Protein AF-A0A5N8UK29-F1 (afdb_monomer_lite)

Foldseek 3Di:
DQLLLQVLLVVCCVPCVLVLALPRDPPPPPLVVNVVSCVVSVLADPDADVVVCVVLVCCLVVVVCLLVDDSVSLNRVVNVQNVVCVVPPCSVVSSSNSSNSVSSSVNSNCVSPVD

pLDDT: mean 81.21, std 13.54, range [39.19, 94.69]

Structure (mmCIF, N/CA/C/O backbone):
data_AF-A0A5N8UK29-F1
#
_entry.id   AF-A0A5N8UK29-F1
#
loop_
_atom_site.group_PDB
_atom_site.id
_atom_site.type_symbol
_atom_site.label_atom_id
_atom_site.label_alt_id
_atom_site.label_comp_id
_atom_site.label_asym_id
_atom_site.label_entity_id
_atom_site.label_seq_id
_atom_site.pdbx_PDB_ins_code
_atom_site.Cartn_x
_atom_site.Cartn_y
_atom_site.Cartn_z
_atom_site.occupancy
_atom_site.B_iso_or_equiv
_atom_site.auth_seq_id
_atom_site.auth_comp_id
_atom_site.auth_asym_id
_atom_site.auth_atom_id
_atom_site.pdbx_PDB_model_num
ATOM 1 N N . MET A 1 1 ? 18.376 12.210 -9.361 1.00 39.19 1 MET A N 1
ATOM 2 C CA . MET A 1 1 ? 18.054 12.717 -8.005 1.00 39.19 1 MET A CA 1
ATOM 3 C C . MET A 1 1 ? 17.059 11.756 -7.346 1.00 39.19 1 MET A C 1
ATOM 5 O O . MET A 1 1 ? 15.882 11.984 -7.522 1.00 39.19 1 MET A O 1
ATOM 9 N N . ASN A 1 2 ? 17.481 10.678 -6.657 1.00 47.03 2 ASN A N 1
ATOM 10 C CA . ASN A 1 2 ? 16.547 9.705 -6.026 1.00 47.03 2 ASN A CA 1
ATOM 11 C C . ASN A 1 2 ? 16.998 9.139 -4.656 1.00 47.03 2 ASN A C 1
ATOM 13 O O . ASN A 1 2 ? 16.298 8.318 -4.071 1.00 47.03 2 ASN A O 1
ATOM 17 N N . LYS A 1 3 ? 18.106 9.632 -4.078 1.00 45.00 3 LYS A N 1
ATOM 18 C CA . LYS A 1 3 ? 18.556 9.262 -2.716 1.00 45.00 3 LYS A CA 1
ATOM 19 C C . LYS A 1 3 ? 17.487 9.355 -1.601 1.00 45.00 3 LYS A C 1
ATOM 21 O O . LYS A 1 3 ? 17.576 8.540 -0.686 1.00 45.00 3 LYS A O 1
ATOM 26 N N . PRO A 1 4 ? 16.492 10.272 -1.640 1.00 56.06 4 PRO A N 1
ATOM 27 C CA . PRO A 1 4 ? 15.473 10.344 -0.592 1.00 56.06 4 PRO A CA 1
ATOM 28 C C . PRO A 1 4 ? 14.613 9.078 -0.522 1.00 56.06 4 PRO A C 1
ATOM 30 O O . PRO A 1 4 ? 14.430 8.523 0.551 1.00 56.06 4 PRO A O 1
ATOM 33 N N . LEU A 1 5 ? 14.153 8.562 -1.667 1.00 53.56 5 LEU A N 1
ATOM 34 C CA . LEU A 1 5 ? 13.253 7.403 -1.709 1.00 53.56 5 LEU A CA 1
ATOM 35 C C . LEU A 1 5 ? 13.924 6.129 -1.165 1.00 53.56 5 LEU A C 1
ATOM 37 O O . LEU A 1 5 ? 13.274 5.345 -0.479 1.00 53.56 5 LEU A O 1
ATOM 41 N N . LEU A 1 6 ? 15.236 5.987 -1.384 1.00 53.41 6 LEU A N 1
ATOM 42 C CA . LEU A 1 6 ? 16.058 4.852 -0.944 1.00 53.41 6 LEU A CA 1
ATOM 43 C C . LEU A 1 6 ? 16.177 4.742 0.578 1.00 53.41 6 LEU A C 1
ATOM 45 O O . LEU A 1 6 ? 15.977 3.672 1.147 1.00 53.41 6 LEU A O 1
ATOM 49 N N . GLN A 1 7 ? 16.418 5.869 1.253 1.00 59.06 7 GLN A N 1
ATOM 50 C CA . GLN A 1 7 ? 16.409 5.935 2.720 1.00 59.06 7 GLN A CA 1
ATOM 51 C C . GLN A 1 7 ? 14.994 5.823 3.299 1.00 59.06 7 GLN A C 1
ATOM 53 O O . GLN A 1 7 ? 14.807 5.500 4.476 1.00 59.06 7 GLN A O 1
ATOM 58 N N . HIS A 1 8 ? 13.980 6.134 2.491 1.00 63.88 8 HIS A N 1
ATOM 59 C CA . HIS A 1 8 ? 12.605 6.165 2.947 1.00 63.88 8 HIS A CA 1
ATOM 60 C C . HIS A 1 8 ? 12.011 4.765 3.095 1.00 63.88 8 HIS A C 1
ATOM 62 O O . HIS A 1 8 ? 11.396 4.494 4.126 1.00 63.88 8 HIS A O 1
ATOM 68 N N . THR A 1 9 ? 12.234 3.878 2.128 1.00 62.34 9 THR A N 1
ATOM 69 C CA . THR A 1 9 ? 11.613 2.545 2.082 1.00 62.34 9 THR A CA 1
ATOM 70 C C . THR A 1 9 ? 12.332 1.502 2.936 1.00 62.34 9 THR A C 1
ATOM 72 O O . THR A 1 9 ? 11.660 0.659 3.529 1.00 62.34 9 THR A O 1
ATOM 75 N N . SER A 1 10 ? 13.663 1.577 3.079 1.00 67.00 10 SER A N 1
ATOM 76 C CA . SER A 1 10 ? 14.430 0.645 3.926 1.00 67.00 10 SER A CA 1
ATOM 77 C C . SER A 1 10 ? 13.993 0.711 5.392 1.00 67.00 10 SER A C 1
ATOM 79 O O . SER A 1 10 ? 13.739 -0.311 6.020 1.00 67.00 10 SER A O 1
ATOM 81 N N . PHE A 1 11 ? 13.782 1.922 5.907 1.00 69.88 11 PHE A N 1
ATOM 82 C CA . PHE A 1 11 ? 13.286 2.145 7.262 1.00 69.88 11 PHE A CA 1
ATOM 83 C C . PHE A 1 11 ? 11.879 1.583 7.487 1.00 69.88 11 PHE A C 1
ATOM 85 O O . PHE A 1 11 ? 11.565 1.124 8.583 1.00 69.88 11 PHE A O 1
ATOM 92 N N . ILE A 1 12 ? 11.004 1.641 6.475 1.00 68.88 12 ILE A N 1
ATOM 93 C CA . ILE A 1 12 ? 9.649 1.089 6.593 1.00 68.88 12 ILE A CA 1
ATOM 94 C C . ILE A 1 12 ? 9.719 -0.433 6.719 1.00 68.88 12 ILE A C 1
ATOM 96 O O . ILE A 1 12 ? 9.030 -0.994 7.566 1.00 68.88 12 ILE A O 1
ATOM 100 N N . HIS A 1 13 ? 10.5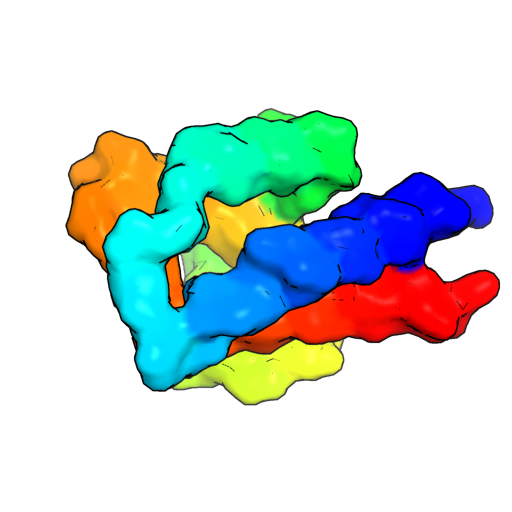94 -1.091 5.959 1.00 70.56 13 HIS A N 1
ATOM 101 C CA . HIS A 1 13 ? 10.841 -2.526 6.104 1.00 70.56 13 HIS A CA 1
ATOM 102 C C . HIS A 1 13 ? 11.484 -2.882 7.446 1.00 70.56 13 HIS A C 1
ATOM 104 O O . HIS A 1 13 ? 11.017 -3.798 8.116 1.00 70.56 13 HIS A O 1
ATOM 110 N N . GLU A 1 14 ? 12.481 -2.129 7.907 1.00 72.00 14 GLU A N 1
ATOM 111 C CA . GLU A 1 14 ? 13.101 -2.362 9.220 1.00 72.00 14 GLU A CA 1
ATOM 112 C C . GLU A 1 14 ? 12.109 -2.186 10.377 1.00 72.00 14 GLU A C 1
ATOM 114 O O . GLU A 1 14 ? 12.099 -2.970 11.326 1.00 72.00 14 GLU A O 1
ATOM 119 N N . ARG A 1 15 ? 11.249 -1.165 10.304 1.00 71.75 15 ARG A N 1
ATOM 120 C CA . ARG A 1 15 ? 10.345 -0.799 11.401 1.00 71.75 15 ARG A CA 1
ATOM 121 C C . ARG A 1 15 ? 9.000 -1.517 11.360 1.00 71.75 15 ARG A C 1
ATOM 123 O O . ARG A 1 15 ? 8.398 -1.729 12.411 1.00 71.75 15 ARG A O 1
ATOM 130 N N . PHE A 1 16 ? 8.516 -1.861 10.169 1.00 71.69 16 PHE A N 1
ATOM 131 C CA . PHE A 1 16 ? 7.180 -2.418 9.954 1.00 71.69 16 PHE A CA 1
ATOM 132 C C . PHE A 1 16 ? 7.173 -3.710 9.128 1.00 71.69 16 PHE A C 1
ATOM 134 O O . PHE A 1 16 ? 6.098 -4.266 8.942 1.00 71.69 16 PHE A O 1
ATOM 141 N N . GLY A 1 17 ? 8.312 -4.239 8.672 1.00 72.56 17 GLY A N 1
ATOM 142 C CA . GLY A 1 17 ? 8.371 -5.430 7.809 1.00 72.56 17 GLY A CA 1
ATOM 143 C C . GLY A 1 17 ? 7.661 -6.647 8.403 1.00 72.56 17 GLY A C 1
ATOM 144 O O . GLY A 1 17 ? 6.812 -7.248 7.751 1.00 72.56 17 GLY A O 1
ATOM 145 N N . SER A 1 18 ? 7.878 -6.930 9.691 1.00 71.62 18 SER A N 1
ATOM 146 C CA . SER A 1 18 ? 7.158 -7.995 10.412 1.00 71.62 18 SER A CA 1
ATOM 147 C C . SER A 1 18 ? 5.642 -7.766 10.491 1.00 71.62 18 SER A C 1
ATOM 149 O O . SER A 1 18 ? 4.868 -8.715 10.606 1.00 71.62 18 SER A O 1
ATOM 151 N N . CYS A 1 19 ? 5.208 -6.507 10.405 1.00 71.56 19 CYS A N 1
ATOM 152 C CA . CYS A 1 19 ? 3.808 -6.100 10.394 1.00 71.56 19 CYS A CA 1
ATOM 153 C C . CYS A 1 19 ? 3.197 -6.092 8.986 1.00 71.56 19 CYS A C 1
ATOM 155 O O . CYS A 1 19 ? 1.982 -5.979 8.873 1.00 71.56 19 CYS A O 1
ATOM 157 N N . LEU A 1 20 ? 3.997 -6.192 7.922 1.00 75.69 20 LEU A N 1
ATOM 158 C CA . LEU A 1 20 ? 3.512 -6.289 6.541 1.00 75.69 20 LEU A CA 1
ATOM 159 C C . LEU A 1 20 ? 3.221 -7.739 6.134 1.00 75.69 20 LEU A C 1
ATOM 161 O O . LEU A 1 20 ? 2.444 -7.971 5.210 1.00 75.69 20 LEU A O 1
ATOM 165 N N . GLU A 1 21 ? 3.798 -8.710 6.842 1.00 77.88 21 GLU A N 1
ATOM 166 C CA . GLU A 1 21 ? 3.583 -10.132 6.586 1.00 77.88 21 GLU A CA 1
ATOM 167 C C . GLU A 1 21 ? 2.128 -10.562 6.816 1.00 77.88 21 GLU A C 1
ATOM 169 O O . GLU A 1 21 ? 1.450 -10.105 7.744 1.00 77.88 21 GLU A O 1
ATOM 174 N N . LYS A 1 22 ? 1.653 -11.516 6.002 1.00 69.88 22 LYS A N 1
ATOM 175 C CA . LYS A 1 22 ? 0.289 -12.073 6.107 1.00 69.88 22 LYS A CA 1
ATOM 176 C C . LYS A 1 22 ? 0.034 -12.712 7.478 1.00 69.88 22 LYS A C 1
ATOM 178 O O . LYS A 1 22 ? -1.045 -12.548 8.048 1.00 69.88 22 LYS A O 1
ATOM 183 N N . SER A 1 23 ? 1.046 -13.378 8.031 1.00 63.31 23 SER A N 1
ATOM 184 C CA . SER A 1 23 ? 1.032 -14.018 9.354 1.00 63.31 23 SER A CA 1
ATOM 185 C C . SER A 1 23 ? 1.340 -13.065 10.518 1.00 63.31 23 SER A C 1
ATOM 187 O O . SER A 1 23 ? 1.279 -13.484 11.673 1.00 63.31 23 SER A O 1
ATOM 189 N N . GLY A 1 24 ? 1.653 -11.793 10.242 1.00 60.66 24 GLY A N 1
ATOM 190 C CA . GLY A 1 24 ? 1.930 -10.791 11.269 1.00 60.66 24 GLY A CA 1
ATOM 191 C C . GLY A 1 24 ? 0.729 -10.558 12.192 1.00 60.66 24 GLY A C 1
ATOM 192 O O . GLY A 1 24 ? -0.431 -10.594 11.764 1.00 60.66 24 GLY A O 1
ATOM 193 N N . SER A 1 25 ? 0.991 -10.312 13.480 1.00 58.28 25 SER A N 1
ATOM 194 C CA . SER A 1 25 ? -0.072 -9.996 14.433 1.00 58.28 25 SER A CA 1
ATOM 195 C C . SER A 1 25 ? -0.617 -8.586 14.169 1.00 58.28 25 SER A C 1
ATOM 197 O O . SER A 1 25 ? 0.106 -7.593 14.156 1.00 58.28 25 SER A O 1
ATOM 199 N N . SER A 1 26 ? -1.935 -8.499 13.982 1.00 56.66 26 SER A N 1
ATOM 200 C CA . SER A 1 26 ? -2.698 -7.276 13.669 1.00 56.66 26 SER A CA 1
ATOM 201 C C . SER A 1 26 ? -2.613 -6.161 14.737 1.00 56.66 26 SER A C 1
ATOM 203 O O . SER A 1 26 ? -3.232 -5.115 14.569 1.00 56.66 26 SER A O 1
ATOM 205 N N . LEU A 1 27 ? -1.905 -6.385 15.853 1.00 47.66 27 LEU A N 1
ATOM 206 C CA . LEU A 1 27 ? -1.951 -5.571 17.076 1.00 47.66 27 LEU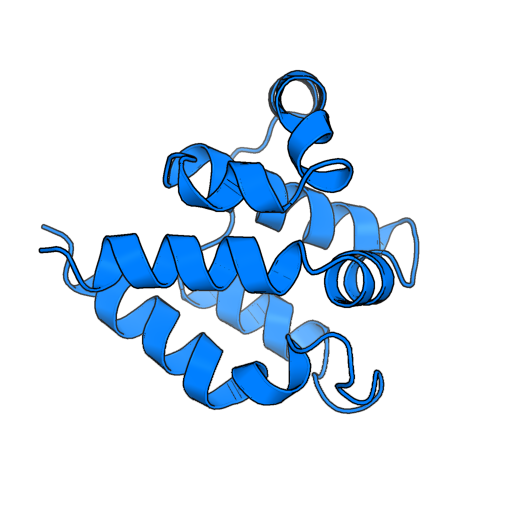 A CA 1
ATOM 207 C C . LEU A 1 27 ? -0.731 -4.649 17.301 1.00 47.66 27 LEU A C 1
ATOM 209 O O . LEU A 1 27 ? -0.773 -3.859 18.240 1.00 47.66 27 LEU A O 1
ATOM 213 N N . LEU A 1 28 ? 0.337 -4.706 16.487 1.00 48.69 28 LEU A N 1
ATOM 214 C CA . LEU A 1 28 ? 1.617 -4.032 16.810 1.00 48.69 28 LEU A CA 1
ATOM 215 C C . LEU A 1 28 ? 2.081 -2.914 15.866 1.00 48.69 28 LEU A C 1
ATOM 217 O O . LEU A 1 28 ? 2.824 -2.031 16.299 1.00 48.69 28 LEU A O 1
ATOM 221 N N . CYS A 1 29 ? 1.613 -2.847 14.622 1.00 58.75 29 CYS A N 1
ATOM 222 C CA . CYS A 1 29 ? 1.808 -1.639 13.827 1.00 58.75 29 CYS A CA 1
ATOM 223 C C . CYS A 1 29 ? 0.794 -0.595 14.295 1.00 58.75 29 CYS A C 1
ATOM 225 O O . CYS A 1 29 ? -0.368 -0.618 13.898 1.00 58.75 29 CYS A O 1
ATOM 227 N N . ASN A 1 30 ? 1.219 0.317 15.174 1.00 74.44 30 ASN A N 1
ATOM 228 C CA . ASN A 1 30 ? 0.452 1.516 15.500 1.00 74.44 30 ASN A CA 1
ATOM 229 C C . ASN A 1 30 ? 0.089 2.212 14.178 1.00 74.44 30 ASN A C 1
ATOM 231 O O . ASN A 1 30 ? 0.935 2.872 13.579 1.00 74.44 30 ASN A O 1
ATOM 235 N N . LYS A 1 31 ? -1.152 2.019 13.708 1.00 77.94 31 LYS A N 1
ATOM 236 C CA . LYS A 1 31 ? -1.616 2.456 12.382 1.00 77.94 31 LYS A CA 1
ATOM 237 C C . LYS A 1 31 ? -1.365 3.944 12.163 1.00 77.94 31 LYS A C 1
ATOM 239 O O . LYS A 1 31 ? -0.924 4.334 11.091 1.00 77.94 31 LYS A O 1
ATOM 244 N N . LYS A 1 32 ? -1.541 4.749 13.218 1.00 81.38 32 LYS A N 1
ATOM 245 C CA . LYS A 1 32 ? -1.246 6.187 13.202 1.00 81.38 32 LYS A CA 1
ATOM 246 C C . LYS A 1 32 ? 0.241 6.466 13.008 1.00 81.38 32 LYS A C 1
ATOM 248 O O . LYS A 1 32 ? 0.593 7.371 12.265 1.00 81.38 32 LYS A O 1
ATOM 253 N N . ASN A 1 33 ? 1.119 5.701 13.656 1.00 82.88 33 ASN A N 1
ATOM 254 C CA . ASN A 1 33 ? 2.560 5.827 13.429 1.00 82.88 33 ASN A CA 1
ATOM 255 C C . ASN A 1 33 ? 2.945 5.369 12.023 1.00 82.88 33 ASN A C 1
ATOM 257 O O . ASN A 1 33 ? 3.789 6.005 11.410 1.00 82.88 33 ASN A O 1
ATOM 261 N N . PHE A 1 34 ? 2.340 4.295 11.517 1.00 83.44 34 PHE A N 1
ATOM 262 C CA . PHE A 1 34 ? 2.584 3.833 10.154 1.00 83.44 34 PHE A CA 1
ATOM 263 C C . PHE A 1 34 ? 2.189 4.909 9.139 1.00 83.44 34 PHE A C 1
ATOM 265 O O . PHE A 1 34 ? 3.037 5.362 8.384 1.00 83.44 34 PHE A O 1
ATOM 272 N N . GLU A 1 35 ? 0.950 5.400 9.199 1.00 86.38 35 GLU A N 1
ATOM 273 C CA . GLU A 1 35 ? 0.455 6.494 8.358 1.00 86.38 35 GLU A CA 1
ATOM 274 C C . GLU A 1 35 ? 1.352 7.737 8.444 1.00 86.38 35 GLU A C 1
ATOM 276 O O . GLU A 1 35 ? 1.795 8.244 7.417 1.00 86.38 35 GLU A O 1
ATOM 281 N N . LYS A 1 36 ? 1.716 8.166 9.659 1.00 86.06 36 LYS A N 1
ATOM 282 C CA . LYS A 1 36 ? 2.612 9.310 9.871 1.00 86.06 36 LYS A CA 1
ATOM 283 C C . LYS A 1 36 ? 3.992 9.106 9.242 1.00 86.06 36 LYS A C 1
ATOM 285 O O . LYS A 1 36 ? 4.576 10.047 8.716 1.00 86.06 36 LYS A O 1
ATOM 290 N N . GLU A 1 37 ? 4.542 7.896 9.298 1.00 85.56 37 GLU A N 1
ATOM 291 C CA . GLU A 1 37 ? 5.818 7.588 8.645 1.00 85.56 37 GLU A CA 1
ATOM 292 C C . GLU A 1 37 ? 5.693 7.604 7.117 1.00 85.56 37 GLU A C 1
ATOM 294 O O . GLU A 1 37 ? 6.605 8.091 6.451 1.00 85.56 37 GLU A O 1
ATOM 299 N N . LEU A 1 38 ? 4.567 7.149 6.556 1.00 87.12 38 LEU A N 1
ATOM 300 C CA . LEU A 1 38 ? 4.303 7.260 5.117 1.00 87.12 38 LEU A CA 1
ATOM 301 C C . LEU A 1 38 ? 4.197 8.725 4.669 1.00 87.12 38 LEU A C 1
ATOM 303 O O . LEU A 1 38 ? 4.768 9.091 3.639 1.00 87.12 38 LEU A O 1
ATOM 307 N N . GLU A 1 39 ? 3.513 9.564 5.454 1.00 86.50 39 GLU A N 1
ATOM 308 C CA . GLU A 1 39 ? 3.399 11.010 5.225 1.00 86.50 39 GLU A CA 1
ATOM 309 C C . GLU A 1 39 ? 4.767 11.701 5.292 1.00 86.50 39 GLU A C 1
ATOM 311 O O . GLU A 1 39 ? 5.175 12.350 4.330 1.00 86.50 39 GLU A O 1
ATOM 316 N N . ASN A 1 40 ? 5.525 11.496 6.377 1.00 85.44 40 ASN A N 1
ATOM 317 C CA . ASN A 1 40 ? 6.852 12.098 6.580 1.00 85.44 40 ASN A CA 1
ATOM 318 C C . ASN A 1 40 ? 7.844 11.764 5.457 1.00 85.44 40 ASN A C 1
ATOM 320 O O . ASN A 1 40 ? 8.797 12.504 5.215 1.00 85.44 40 ASN A O 1
ATOM 324 N N . ARG A 1 41 ? 7.641 10.626 4.794 1.00 82.50 41 ARG A N 1
ATOM 325 C CA . ARG A 1 41 ? 8.515 10.104 3.741 1.00 82.50 41 ARG A CA 1
ATOM 326 C C . ARG A 1 41 ? 8.020 10.424 2.334 1.00 82.50 41 ARG A C 1
ATOM 328 O O . ARG A 1 41 ? 8.654 9.997 1.368 1.00 82.50 41 ARG A O 1
ATOM 335 N N . ASN A 1 42 ? 6.930 11.185 2.206 1.00 85.31 42 ASN A N 1
ATOM 336 C CA . ASN A 1 42 ? 6.285 11.520 0.934 1.00 85.31 42 ASN A CA 1
ATOM 337 C C . ASN A 1 42 ? 5.914 10.272 0.105 1.00 85.31 42 ASN A C 1
ATOM 339 O O . ASN A 1 42 ? 5.998 10.276 -1.123 1.00 85.31 42 ASN A O 1
ATOM 343 N N . LEU A 1 43 ? 5.527 9.181 0.777 1.00 86.75 43 LEU A N 1
ATOM 344 C CA . LEU A 1 43 ? 5.061 7.953 0.121 1.00 86.75 43 LEU A CA 1
ATOM 345 C C . LEU A 1 43 ? 3.569 8.014 -0.232 1.00 86.75 43 LEU A C 1
ATOM 347 O O . LEU A 1 43 ? 3.089 7.186 -1.002 1.00 86.75 43 LEU A O 1
ATOM 351 N N . LEU A 1 44 ? 2.845 8.995 0.311 1.00 90.75 44 LEU A N 1
ATOM 352 C CA . LEU A 1 44 ? 1.450 9.266 -0.021 1.00 90.75 44 LEU A CA 1
ATOM 353 C C . LEU A 1 44 ? 1.348 10.410 -1.033 1.00 90.75 44 LEU A C 1
ATOM 355 O O . LEU A 1 44 ? 2.106 11.379 -0.978 1.00 90.75 44 LEU A O 1
ATOM 359 N N . LEU A 1 45 ? 0.377 10.316 -1.939 1.00 90.19 45 LEU A N 1
ATOM 360 C CA . LEU A 1 45 ? 0.093 11.369 -2.905 1.00 90.19 45 LEU A CA 1
ATOM 361 C C . LEU A 1 45 ? -0.554 12.573 -2.211 1.00 90.19 45 LEU A C 1
ATOM 363 O O . LEU A 1 45 ? -1.582 12.446 -1.539 1.00 90.19 45 LEU A O 1
ATOM 367 N N . ILE A 1 46 ? 0.011 13.761 -2.445 1.00 87.56 46 ILE A N 1
ATOM 368 C CA . ILE A 1 46 ? -0.565 15.041 -2.000 1.00 87.56 46 ILE A CA 1
ATOM 369 C C . ILE A 1 46 ? -1.906 15.280 -2.708 1.00 87.56 46 ILE A C 1
ATOM 371 O O . ILE A 1 46 ? -2.910 15.599 -2.071 1.00 87.56 46 ILE A O 1
ATOM 375 N N . SER A 1 47 ? -1.927 15.078 -4.029 1.00 88.62 47 SER A N 1
ATOM 376 C CA . SER A 1 47 ? -3.133 15.143 -4.854 1.00 88.62 47 SER A CA 1
ATOM 377 C C . SER A 1 47 ? -3.552 13.735 -5.250 1.00 88.62 47 SER A C 1
ATOM 379 O O . SER A 1 47 ? -2.810 13.028 -5.925 1.00 88.62 47 SER A O 1
ATOM 381 N N . PHE A 1 48 ? -4.736 13.323 -4.808 1.00 90.81 48 PHE A N 1
ATOM 382 C CA . PHE A 1 48 ? -5.278 11.991 -5.048 1.00 90.81 48 PHE A CA 1
ATOM 383 C C . PHE A 1 48 ? -6.668 12.114 -5.663 1.00 90.81 48 PHE A C 1
ATOM 385 O O . PHE A 1 48 ? -7.527 12.806 -5.106 1.00 90.81 48 PHE A O 1
ATOM 392 N N . ARG A 1 49 ? -6.891 11.411 -6.776 1.00 92.69 49 ARG A N 1
ATOM 393 C CA . ARG A 1 49 ? -8.177 11.347 -7.474 1.00 92.69 49 ARG A CA 1
ATOM 394 C C . ARG A 1 49 ? -8.739 9.934 -7.385 1.00 92.69 49 ARG A C 1
ATOM 396 O O . ARG A 1 49 ? -8.063 8.962 -7.705 1.00 92.69 49 ARG A O 1
ATOM 403 N N . TRP A 1 50 ? -10.006 9.829 -6.995 1.00 91.19 50 TRP A N 1
ATOM 404 C CA . TRP A 1 50 ? -10.704 8.542 -6.914 1.00 91.19 50 TRP A CA 1
ATOM 405 C C . TRP A 1 50 ? -10.899 7.873 -8.282 1.00 91.19 50 TRP A C 1
ATOM 407 O O . TRP A 1 50 ? -10.991 6.653 -8.354 1.00 91.19 50 TRP A O 1
ATOM 417 N N . GLU A 1 51 ? -10.924 8.656 -9.359 1.00 93.62 51 GLU A N 1
ATOM 418 C CA . GLU A 1 51 ? -10.997 8.158 -10.739 1.00 93.62 51 GLU A CA 1
ATOM 419 C C . GLU A 1 51 ? -9.749 7.355 -11.116 1.00 93.6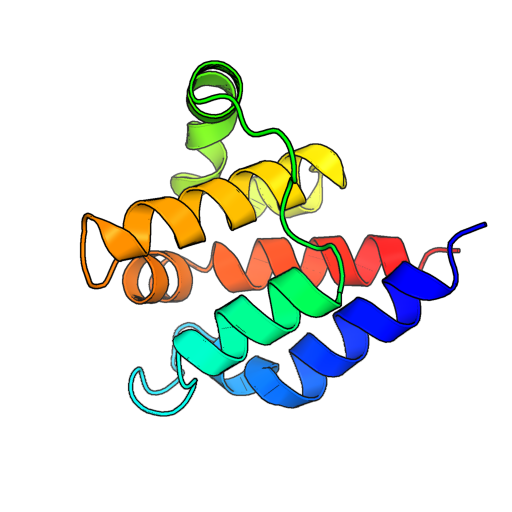2 51 GLU A C 1
ATOM 421 O O . GLU A 1 51 ? -9.863 6.266 -11.672 1.00 93.62 51 GLU A O 1
ATOM 426 N N . ASP A 1 52 ? -8.564 7.850 -10.742 1.00 90.12 52 ASP A N 1
ATOM 427 C CA . ASP A 1 52 ? -7.315 7.122 -10.956 1.00 90.12 52 ASP A CA 1
ATOM 428 C C . ASP A 1 52 ? -7.360 5.809 -10.170 1.00 90.12 52 ASP A C 1
ATOM 430 O O . ASP A 1 52 ? -7.106 4.742 -10.720 1.00 90.12 52 ASP A O 1
ATOM 434 N N . TRP A 1 53 ? -7.783 5.854 -8.902 1.00 90.81 53 TRP A N 1
ATOM 435 C CA . TRP A 1 53 ? -7.949 4.645 -8.092 1.00 90.81 53 TRP A CA 1
ATOM 436 C C . TRP A 1 53 ? -8.868 3.606 -8.743 1.00 90.81 53 TRP A C 1
ATOM 438 O O . TRP A 1 53 ? -8.525 2.426 -8.757 1.00 90.81 53 TRP A O 1
ATOM 448 N N . TYR A 1 54 ? -10.005 4.021 -9.304 1.00 88.81 54 TYR A N 1
ATOM 449 C CA . TYR A 1 54 ? -10.938 3.103 -9.956 1.00 88.81 54 TYR A CA 1
ATOM 450 C C . TYR A 1 54 ? -10.255 2.292 -11.068 1.00 88.81 54 TYR A C 1
ATOM 452 O O . TYR A 1 54 ? -10.401 1.069 -11.109 1.00 88.81 54 TYR A O 1
ATOM 460 N N . ASN A 1 55 ? -9.420 2.945 -11.882 1.00 89.94 55 ASN A N 1
ATOM 461 C CA . ASN A 1 55 ? -8.693 2.307 -12.984 1.00 89.94 55 ASN A CA 1
ATOM 462 C C . ASN A 1 55 ? -7.658 1.269 -12.509 1.00 89.94 55 ASN A C 1
ATOM 464 O O . ASN A 1 55 ? -7.426 0.269 -13.187 1.00 89.94 55 ASN A O 1
ATOM 468 N N . TYR A 1 56 ? -7.067 1.474 -11.330 1.00 87.75 56 TYR A N 1
ATOM 469 C CA . TYR A 1 56 ? -5.990 0.631 -10.791 1.00 87.75 56 TYR A CA 1
ATOM 470 C C . TYR A 1 56 ? -6.422 -0.272 -9.623 1.00 87.75 56 TYR A C 1
ATOM 472 O O . TYR A 1 56 ? -5.619 -1.031 -9.086 1.00 87.75 56 TYR A O 1
ATOM 480 N N . SER A 1 57 ? -7.699 -0.244 -9.236 1.00 87.50 57 SER A N 1
ATOM 481 C CA . SER A 1 57 ? -8.234 -1.028 -8.112 1.00 87.50 57 SER A CA 1
ATOM 482 C C . SER A 1 57 ? -8.065 -2.548 -8.275 1.00 87.50 57 SER A C 1
ATOM 484 O O . SER A 1 57 ? -7.954 -3.264 -7.279 1.00 87.50 57 SER A O 1
ATOM 486 N N . HIS A 1 58 ? -7.936 -3.030 -9.515 1.00 87.31 58 HIS A N 1
ATOM 487 C CA . HIS A 1 58 ? -7.692 -4.436 -9.855 1.00 87.31 58 HIS A CA 1
ATOM 488 C C . HIS A 1 58 ? -6.396 -5.012 -9.247 1.00 87.31 58 HIS A C 1
ATOM 490 O O . HIS A 1 58 ? -6.281 -6.228 -9.084 1.00 87.31 58 HIS A O 1
ATOM 496 N N . PHE A 1 59 ? -5.432 -4.167 -8.858 1.00 86.44 59 PHE A N 1
ATOM 497 C CA . PHE A 1 59 ? -4.229 -4.604 -8.141 1.00 86.44 59 PHE A CA 1
ATOM 498 C C . PHE A 1 59 ? -4.527 -5.209 -6.761 1.00 86.44 59 PHE A C 1
ATOM 500 O O . PHE A 1 59 ? -3.723 -5.988 -6.254 1.00 86.44 59 PHE A O 1
ATOM 507 N N . ILE A 1 60 ? -5.677 -4.896 -6.150 1.00 87.50 60 ILE A N 1
ATOM 508 C CA . ILE A 1 60 ? -6.089 -5.529 -4.889 1.00 87.50 60 ILE A CA 1
ATOM 509 C C . ILE A 1 60 ? -6.394 -7.013 -5.106 1.00 87.50 60 ILE A C 1
ATOM 511 O O . ILE A 1 60 ? -5.997 -7.852 -4.297 1.00 87.50 60 ILE A O 1
ATOM 515 N N . ASP A 1 61 ? -7.085 -7.329 -6.201 1.00 87.50 61 ASP A N 1
ATOM 516 C CA . ASP A 1 61 ? -7.507 -8.693 -6.525 1.00 87.50 61 ASP A CA 1
ATOM 517 C C . ASP A 1 61 ? -6.340 -9.543 -7.043 1.00 87.50 61 ASP A C 1
ATOM 519 O O . ASP A 1 61 ? -6.344 -10.772 -6.926 1.00 87.50 61 ASP A O 1
ATOM 523 N N . ARG A 1 62 ? -5.321 -8.889 -7.616 1.00 89.25 62 ARG A N 1
ATOM 524 C CA . ARG A 1 62 ? -4.097 -9.508 -8.141 1.00 89.25 62 ARG A CA 1
ATOM 525 C C . ARG A 1 62 ? -2.849 -8.785 -7.614 1.00 89.25 62 ARG A C 1
ATOM 527 O O . ARG A 1 62 ? -2.186 -8.087 -8.384 1.00 89.25 62 ARG A O 1
ATOM 534 N N . PRO A 1 63 ? -2.481 -8.980 -6.330 1.00 89.12 63 PRO A N 1
ATOM 535 C CA . PRO A 1 63 ? -1.308 -8.331 -5.743 1.00 89.12 63 PRO A CA 1
ATOM 536 C C . PRO A 1 63 ? -0.001 -8.667 -6.469 1.00 89.12 63 PRO A C 1
ATOM 538 O O . PRO A 1 63 ? 0.931 -7.871 -6.445 1.00 89.12 63 PRO A O 1
ATOM 541 N N . ASP A 1 64 ? 0.056 -9.814 -7.150 1.00 89.25 64 ASP A N 1
ATOM 542 C CA . ASP A 1 64 ? 1.220 -10.242 -7.929 1.00 89.25 64 ASP A CA 1
ATOM 543 C C . ASP A 1 64 ? 1.575 -9.248 -9.049 1.00 89.25 64 ASP A C 1
ATOM 545 O O . ASP A 1 64 ? 2.745 -9.100 -9.373 1.00 89.25 64 ASP A O 1
ATOM 549 N N . TYR A 1 65 ? 0.607 -8.504 -9.598 1.00 91.06 65 TYR A N 1
ATOM 550 C CA . TYR A 1 65 ? 0.870 -7.510 -10.651 1.00 91.06 65 TYR A CA 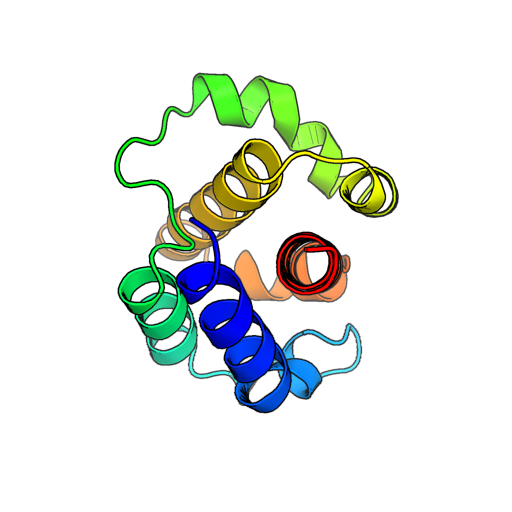1
ATOM 551 C C . TYR A 1 65 ? 1.537 -6.230 -10.134 1.00 91.06 65 TYR A C 1
ATOM 553 O O . TYR A 1 65 ? 2.072 -5.446 -10.916 1.00 91.06 65 TYR A O 1
ATOM 561 N N . ILE A 1 66 ? 1.565 -6.022 -8.815 1.00 93.19 66 ILE A N 1
ATOM 562 C CA . ILE A 1 66 ? 2.256 -4.883 -8.199 1.00 93.19 66 ILE A CA 1
ATOM 563 C C . ILE A 1 66 ? 3.777 -4.995 -8.408 1.00 93.19 66 ILE A C 1
ATOM 565 O O . ILE A 1 66 ? 4.477 -3.987 -8.377 1.00 93.19 66 ILE A O 1
ATOM 569 N N . SER A 1 67 ? 4.322 -6.186 -8.691 1.00 90.25 67 SER A N 1
ATOM 570 C CA . SER A 1 67 ? 5.750 -6.325 -9.008 1.00 90.25 67 SER A CA 1
ATOM 571 C C . SER A 1 67 ? 6.172 -5.554 -10.256 1.00 90.25 67 SER A C 1
ATOM 573 O O . SER A 1 67 ? 7.343 -5.196 -10.354 1.00 90.25 67 SER A O 1
ATOM 575 N N . ASP A 1 68 ? 5.242 -5.272 -11.171 1.00 90.06 68 ASP A N 1
ATOM 576 C CA . ASP A 1 68 ? 5.505 -4.581 -12.435 1.00 90.06 68 ASP A CA 1
ATOM 577 C C . ASP A 1 68 ? 4.996 -3.135 -12.440 1.00 90.06 68 ASP A C 1
ATOM 579 O O . ASP A 1 68 ? 5.292 -2.376 -13.364 1.00 90.06 68 ASP A O 1
ATOM 583 N N . SER A 1 69 ? 4.300 -2.707 -11.384 1.00 92.19 69 SER A N 1
ATOM 584 C CA . SER A 1 69 ? 3.722 -1.368 -11.311 1.00 92.19 69 SER A CA 1
ATOM 585 C C . SER A 1 69 ? 4.789 -0.278 -11.188 1.00 92.19 69 SER A C 1
ATOM 587 O O . SER A 1 69 ? 5.920 -0.496 -10.740 1.00 92.19 69 SER A O 1
ATOM 589 N N . THR A 1 70 ? 4.420 0.930 -11.584 1.00 92.06 70 THR A N 1
ATOM 590 C CA . THR A 1 70 ? 5.188 2.166 -11.441 1.00 92.06 70 THR A CA 1
ATOM 591 C C . THR A 1 70 ? 5.175 2.677 -9.997 1.00 92.06 70 THR A C 1
ATOM 593 O O . THR A 1 70 ? 4.349 2.279 -9.172 1.00 92.06 70 THR A O 1
ATOM 596 N N . ILE A 1 71 ? 6.071 3.623 -9.686 1.00 90.62 71 ILE A N 1
ATOM 597 C CA . ILE A 1 71 ? 6.071 4.326 -8.391 1.00 90.62 71 ILE A CA 1
ATOM 598 C C . ILE A 1 71 ? 4.720 5.008 -8.149 1.00 90.62 71 ILE A C 1
ATOM 600 O O . ILE A 1 71 ? 4.176 4.908 -7.052 1.00 90.62 71 ILE A O 1
ATOM 604 N N . PHE A 1 72 ? 4.171 5.672 -9.172 1.00 91.62 72 PHE A N 1
ATOM 605 C CA . PHE A 1 72 ? 2.899 6.380 -9.062 1.00 91.62 72 PHE A CA 1
ATOM 606 C C . PHE A 1 72 ? 1.754 5.430 -8.701 1.00 91.62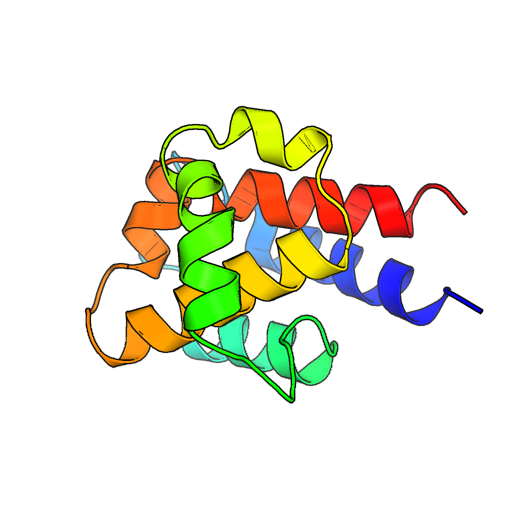 72 PHE A C 1
ATOM 608 O O . PHE A 1 72 ? 1.003 5.718 -7.775 1.00 91.62 72 PHE A O 1
ATOM 615 N N . GLU A 1 73 ? 1.650 4.278 -9.367 1.00 92.88 73 GLU A N 1
ATOM 616 C CA . GLU A 1 73 ? 0.617 3.277 -9.071 1.00 92.88 73 GLU A CA 1
ATOM 617 C C . GLU A 1 73 ? 0.757 2.726 -7.645 1.00 92.88 73 GLU A C 1
ATOM 619 O O . GLU A 1 73 ? -0.235 2.641 -6.921 1.00 92.88 73 GLU A O 1
ATOM 624 N N . CYS A 1 74 ? 1.983 2.453 -7.184 1.00 92.69 74 CYS A N 1
ATOM 625 C CA . CYS A 1 74 ? 2.233 2.065 -5.794 1.00 92.69 74 CYS A CA 1
ATOM 626 C C . CYS A 1 74 ? 1.764 3.136 -4.795 1.00 92.69 74 CYS A C 1
ATOM 628 O O . CYS A 1 74 ? 1.079 2.823 -3.820 1.00 92.69 74 CYS A O 1
ATOM 630 N N . GLN A 1 75 ? 2.115 4.404 -5.033 1.00 92.62 75 GLN A N 1
ATOM 631 C CA . GLN A 1 75 ? 1.701 5.524 -4.182 1.00 92.62 75 GLN A CA 1
ATOM 632 C C . GLN A 1 75 ? 0.183 5.730 -4.223 1.00 92.62 75 GLN A C 1
ATOM 634 O O . GLN A 1 75 ? -0.422 6.035 -3.193 1.00 92.62 75 GLN A O 1
ATOM 639 N N . LEU A 1 76 ? -0.448 5.534 -5.382 1.00 94.69 76 LEU A N 1
ATOM 640 C CA . LEU A 1 76 ? -1.892 5.622 -5.557 1.00 94.69 76 LEU A CA 1
ATOM 641 C C . LEU A 1 76 ? -2.610 4.551 -4.733 1.00 94.69 76 LEU A C 1
ATOM 643 O O . LEU A 1 76 ? -3.485 4.900 -3.938 1.00 94.69 76 LEU A O 1
ATOM 647 N N . ILE A 1 77 ? -2.204 3.282 -4.859 1.00 94.06 77 ILE A N 1
ATOM 648 C CA . ILE A 1 77 ? -2.764 2.170 -4.076 1.00 94.06 77 ILE A CA 1
ATOM 649 C C . ILE A 1 77 ? -2.605 2.452 -2.582 1.00 94.06 77 ILE A C 1
ATOM 651 O O . ILE A 1 77 ? -3.572 2.390 -1.823 1.00 94.06 77 ILE A O 1
ATOM 655 N N . LEU A 1 78 ? -1.397 2.819 -2.155 1.00 92.50 78 LEU A N 1
ATOM 656 C CA . LEU A 1 78 ? -1.104 3.079 -0.751 1.00 92.50 78 LEU A CA 1
ATOM 657 C C . LEU A 1 78 ? -1.944 4.234 -0.190 1.00 92.50 78 LEU A C 1
ATOM 659 O O . LEU A 1 78 ? -2.525 4.117 0.889 1.00 92.50 78 LEU A O 1
ATOM 663 N N . THR A 1 79 ? -2.062 5.329 -0.943 1.00 94.00 79 THR A N 1
ATOM 664 C CA . THR A 1 79 ? -2.871 6.492 -0.554 1.00 94.00 79 THR A CA 1
ATOM 665 C C . THR A 1 79 ? -4.351 6.133 -0.465 1.00 94.00 79 THR A C 1
ATOM 667 O O . THR A 1 79 ? -5.016 6.543 0.490 1.00 94.00 79 THR A O 1
ATOM 670 N N . ALA A 1 80 ? -4.870 5.344 -1.412 1.00 94.62 80 ALA A N 1
ATOM 671 C CA . ALA A 1 80 ? -6.251 4.877 -1.384 1.00 94.62 80 ALA A CA 1
ATOM 672 C C . ALA A 1 80 ? -6.527 4.042 -0.127 1.00 94.62 80 ALA A C 1
ATOM 674 O O . ALA A 1 80 ? -7.479 4.328 0.595 1.00 94.62 80 ALA A O 1
ATOM 675 N N . ILE A 1 81 ? -5.662 3.071 0.186 1.00 92.12 81 ILE A N 1
ATOM 676 C CA . ILE A 1 81 ? -5.811 2.186 1.351 1.00 92.12 81 ILE A CA 1
ATOM 677 C C . ILE A 1 81 ? -5.831 2.982 2.660 1.00 92.12 81 ILE A C 1
ATOM 679 O O . ILE A 1 81 ? -6.712 2.768 3.494 1.00 92.12 81 ILE A O 1
ATOM 683 N N . ILE A 1 82 ? -4.900 3.926 2.834 1.00 91.06 82 ILE A N 1
ATOM 684 C CA . ILE A 1 82 ? -4.832 4.775 4.032 1.00 91.06 82 ILE A CA 1
ATOM 685 C C . ILE A 1 82 ? -6.088 5.641 4.169 1.00 91.06 82 ILE A C 1
ATOM 687 O O . ILE A 1 82 ? -6.667 5.732 5.252 1.00 91.06 82 ILE A O 1
ATOM 691 N N . ARG A 1 83 ? -6.558 6.249 3.073 1.00 92.25 83 ARG A N 1
ATOM 692 C CA . ARG A 1 83 ? -7.791 7.048 3.094 1.00 92.25 83 ARG A CA 1
ATOM 693 C C . ARG A 1 83 ? -9.015 6.190 3.402 1.00 92.25 83 ARG A C 1
ATOM 695 O O . ARG A 1 83 ? -9.852 6.619 4.190 1.00 92.25 83 ARG A O 1
ATOM 702 N N . LEU A 1 84 ? -9.108 4.991 2.828 1.00 91.50 84 LEU A N 1
ATOM 703 C CA . LEU A 1 84 ? -10.209 4.056 3.064 1.00 91.50 84 LEU A CA 1
ATOM 704 C C . LEU A 1 84 ? -10.233 3.530 4.504 1.00 91.50 84 LEU A C 1
ATOM 706 O O . LEU A 1 84 ? -11.319 3.410 5.061 1.00 91.50 84 LEU A O 1
ATOM 710 N N . GLU A 1 85 ? -9.081 3.303 5.146 1.00 90.19 85 GLU A N 1
ATOM 711 C CA . GLU A 1 85 ? -9.011 2.892 6.562 1.00 90.19 85 GLU A CA 1
ATOM 712 C C . GLU A 1 85 ? -9.729 3.878 7.496 1.00 90.19 85 GLU A C 1
ATOM 714 O O . GLU A 1 85 ? -10.322 3.461 8.491 1.00 90.19 85 GLU A O 1
ATOM 719 N N . ARG A 1 86 ? -9.737 5.179 7.166 1.00 87.50 86 ARG A N 1
ATOM 720 C CA . ARG A 1 86 ? -10.435 6.210 7.956 1.00 87.50 86 ARG A CA 1
ATOM 721 C C . ARG A 1 86 ? -11.962 6.066 7.913 1.00 87.50 86 ARG A C 1
ATOM 723 O O . ARG A 1 86 ? -12.627 6.473 8.861 1.00 87.50 86 ARG A O 1
ATOM 730 N N . PHE A 1 87 ? -12.508 5.507 6.833 1.00 86.81 87 PHE A N 1
ATOM 731 C CA . PHE A 1 87 ? -13.953 5.333 6.631 1.00 86.81 87 PHE A CA 1
ATOM 732 C C . PHE A 1 87 ? -14.426 3.901 6.901 1.00 86.81 87 PHE A C 1
ATOM 734 O O . PHE A 1 87 ? -15.552 3.692 7.341 1.00 86.81 87 PHE A O 1
ATOM 741 N N . SER A 1 88 ? -13.564 2.920 6.648 1.00 87.00 88 SER A N 1
ATOM 742 C CA . SER A 1 88 ? -13.820 1.496 6.816 1.00 87.00 88 SER A CA 1
ATOM 743 C C . SER A 1 88 ? -12.691 0.894 7.653 1.00 87.00 88 SER A C 1
ATOM 745 O O . SER A 1 88 ? -11.652 0.504 7.103 1.00 87.00 88 SER A O 1
ATOM 747 N N . PRO A 1 89 ? -12.866 0.822 8.986 1.00 85.38 89 PRO A N 1
ATOM 748 C CA . PRO A 1 89 ? -11.878 0.220 9.868 1.00 85.38 89 PRO A CA 1
ATOM 749 C C . PRO A 1 89 ? -11.541 -1.207 9.424 1.00 85.38 89 PRO A C 1
ATOM 751 O O . PRO A 1 89 ? -12.442 -1.963 9.059 1.00 85.38 89 PRO A O 1
ATOM 754 N N . LYS A 1 90 ? -10.261 -1.591 9.532 1.00 87.88 90 LYS A N 1
ATOM 755 C CA . LYS A 1 90 ? -9.687 -2.885 9.095 1.00 87.88 90 LYS A CA 1
ATOM 756 C C . LYS A 1 90 ? -9.358 -2.988 7.606 1.00 87.88 90 LYS A C 1
ATOM 758 O O . LYS A 1 90 ? -8.820 -4.015 7.207 1.00 87.88 90 LYS A O 1
ATOM 763 N N . THR A 1 91 ? -9.595 -1.963 6.791 1.00 90.12 91 THR A N 1
ATOM 764 C CA . THR A 1 91 ? -9.104 -1.933 5.403 1.00 90.12 91 THR A CA 1
ATOM 765 C C . THR A 1 91 ? -7.603 -2.215 5.342 1.00 90.12 91 THR A C 1
ATOM 767 O O . THR A 1 91 ? -7.179 -3.095 4.602 1.00 90.12 91 THR A O 1
ATOM 770 N N . LEU A 1 92 ? -6.799 -1.550 6.170 1.00 88.25 92 LEU A N 1
ATOM 771 C CA . LEU A 1 92 ? -5.353 -1.754 6.233 1.00 88.25 92 LEU A CA 1
ATOM 772 C C . LEU A 1 92 ? -4.996 -3.208 6.588 1.00 88.25 92 LEU A C 1
ATOM 774 O O . LEU A 1 92 ? -4.144 -3.815 5.943 1.00 88.25 92 LEU A O 1
ATOM 778 N N . ASP A 1 93 ? -5.685 -3.787 7.575 1.00 87.00 93 ASP A N 1
ATOM 779 C CA . ASP A 1 93 ? -5.449 -5.170 8.007 1.00 87.00 93 ASP A CA 1
ATOM 780 C C . ASP A 1 93 ? -5.863 -6.177 6.926 1.00 87.00 93 ASP A C 1
ATOM 782 O O . ASP A 1 93 ? -5.166 -7.166 6.705 1.00 87.00 93 ASP A O 1
ATOM 786 N N . ASN A 1 94 ? -6.953 -5.906 6.209 1.00 89.44 94 ASN A N 1
ATOM 787 C CA . ASN A 1 94 ? -7.405 -6.726 5.091 1.00 89.44 94 ASN A CA 1
ATOM 788 C C . ASN A 1 94 ? -6.388 -6.675 3.942 1.00 89.44 94 ASN A C 1
ATOM 790 O O . ASN A 1 94 ? -5.978 -7.713 3.432 1.00 89.44 94 ASN A O 1
ATOM 794 N N . MET A 1 95 ? -5.909 -5.482 3.576 1.00 91.00 95 MET A N 1
ATOM 795 C CA . MET A 1 95 ? -4.892 -5.313 2.529 1.00 91.00 95 MET A CA 1
ATOM 796 C C . MET A 1 95 ? -3.562 -5.973 2.906 1.00 91.00 95 MET A C 1
ATOM 798 O O . MET A 1 95 ? -2.875 -6.524 2.044 1.00 91.00 95 MET A O 1
ATOM 802 N N . ARG A 1 96 ? -3.210 -5.982 4.198 1.00 88.81 96 ARG A N 1
ATOM 803 C CA . ARG A 1 96 ? -2.087 -6.769 4.724 1.00 88.81 96 ARG A CA 1
ATOM 804 C C . ARG A 1 96 ? -2.307 -8.266 4.513 1.00 88.81 96 ARG A C 1
ATOM 806 O O . ARG A 1 96 ? -1.439 -8.931 3.960 1.00 88.81 96 ARG A O 1
ATOM 813 N N . GLN A 1 97 ? -3.457 -8.801 4.928 1.00 88.00 97 GLN A N 1
ATOM 814 C CA . GLN A 1 97 ? -3.777 -10.229 4.795 1.00 88.00 97 GLN A CA 1
ATOM 815 C C . GLN A 1 97 ? -3.792 -10.694 3.333 1.00 88.00 97 GLN A C 1
ATOM 817 O O . GLN A 1 97 ? -3.315 -11.788 3.025 1.00 88.00 97 GLN A O 1
ATOM 822 N N . LEU A 1 98 ? -4.268 -9.844 2.421 1.00 89.94 98 LEU A N 1
ATOM 823 C CA . LEU A 1 98 ? -4.225 -10.101 0.980 1.00 89.94 98 LEU A CA 1
ATOM 824 C C . LEU A 1 98 ? -2.793 -10.064 0.417 1.00 89.94 98 LEU A C 1
ATOM 826 O O . LEU A 1 98 ? -2.510 -10.692 -0.600 1.00 89.94 98 LEU A O 1
ATOM 830 N N . GLY A 1 99 ? -1.850 -9.433 1.122 1.00 90.00 99 GLY A N 1
ATOM 831 C CA . GLY A 1 99 ? -0.457 -9.268 0.699 1.00 90.00 99 GLY A CA 1
ATOM 832 C C . GLY A 1 99 ? -0.212 -8.008 -0.132 1.00 90.00 99 GLY A C 1
ATOM 833 O O . GLY A 1 99 ? 0.924 -7.760 -0.524 1.00 90.00 99 GLY A O 1
ATOM 834 N N . VAL A 1 100 ? -1.246 -7.188 -0.348 1.00 92.12 100 VAL A N 1
ATOM 835 C CA . VAL A 1 100 ? -1.180 -5.934 -1.113 1.00 92.12 100 VAL A CA 1
ATOM 836 C C . VAL A 1 100 ? -0.177 -4.974 -0.483 1.00 92.12 100 VAL A C 1
ATOM 838 O O . VAL A 1 100 ? 0.704 -4.468 -1.170 1.00 92.12 100 VAL A O 1
ATOM 841 N N . LEU A 1 101 ? -0.256 -4.755 0.836 1.00 89.75 101 LEU A N 1
ATOM 842 C CA . LEU A 1 101 ? 0.655 -3.822 1.513 1.00 89.75 101 LEU A CA 1
ATOM 843 C C . LEU A 1 101 ? 2.118 -4.245 1.389 1.00 89.75 101 LEU A C 1
ATOM 845 O O . LEU A 1 101 ? 2.977 -3.400 1.144 1.00 89.75 101 LEU A O 1
ATOM 849 N N . LYS A 1 102 ? 2.396 -5.545 1.529 1.00 88.50 102 LYS A N 1
ATOM 850 C CA . LYS A 1 102 ? 3.746 -6.081 1.369 1.00 88.50 102 LYS A CA 1
ATOM 851 C C . LYS A 1 102 ? 4.243 -5.876 -0.062 1.00 88.50 102 LYS A C 1
ATOM 853 O O . LYS A 1 102 ? 5.314 -5.310 -0.241 1.00 88.50 102 LYS A O 1
ATOM 858 N N . ALA A 1 103 ? 3.443 -6.245 -1.063 1.00 91.75 103 ALA A N 1
ATOM 859 C CA . ALA A 1 103 ? 3.811 -6.104 -2.470 1.00 91.75 103 ALA A CA 1
ATOM 860 C C . ALA A 1 103 ? 4.101 -4.641 -2.858 1.00 91.75 103 ALA A C 1
ATOM 862 O O . ALA A 1 103 ? 5.115 -4.362 -3.495 1.00 91.75 103 ALA A O 1
ATOM 863 N N . VAL A 1 104 ? 3.272 -3.692 -2.402 1.00 91.75 104 VAL A N 1
ATOM 864 C CA . VAL A 1 104 ? 3.501 -2.253 -2.623 1.00 91.75 104 VAL A CA 1
ATOM 865 C C . VAL A 1 104 ? 4.823 -1.799 -2.001 1.00 91.75 104 VAL A C 1
ATOM 867 O O . VAL A 1 104 ? 5.602 -1.098 -2.649 1.00 91.75 104 VAL A O 1
ATOM 870 N N . MET A 1 105 ? 5.101 -2.194 -0.757 1.00 88.38 105 MET A N 1
ATOM 871 C CA . MET A 1 105 ? 6.322 -1.789 -0.050 1.00 88.38 105 MET A CA 1
ATOM 872 C C . MET A 1 105 ? 7.579 -2.429 -0.633 1.00 88.38 105 MET A C 1
ATOM 874 O O . MET A 1 105 ? 8.608 -1.762 -0.745 1.00 88.38 105 MET A O 1
ATOM 878 N N . ASP A 1 106 ? 7.507 -3.696 -1.033 1.00 88.75 106 ASP A N 1
ATOM 879 C CA . ASP A 1 106 ? 8.591 -4.388 -1.730 1.00 88.75 106 ASP A CA 1
ATOM 880 C C . ASP A 1 106 ? 8.905 -3.677 -3.049 1.00 88.75 106 ASP A C 1
ATOM 882 O O . ASP A 1 106 ? 10.065 -3.368 -3.330 1.00 88.75 106 ASP A O 1
ATOM 886 N N . ARG A 1 107 ? 7.871 -3.324 -3.825 1.00 90.81 107 ARG A N 1
ATOM 887 C CA . ARG A 1 107 ? 8.039 -2.631 -5.104 1.00 90.81 107 ARG A CA 1
ATOM 888 C C . ARG A 1 107 ? 8.624 -1.231 -4.940 1.00 90.81 107 ARG A C 1
ATOM 890 O O . ARG A 1 107 ? 9.564 -0.875 -5.648 1.00 90.81 107 ARG A O 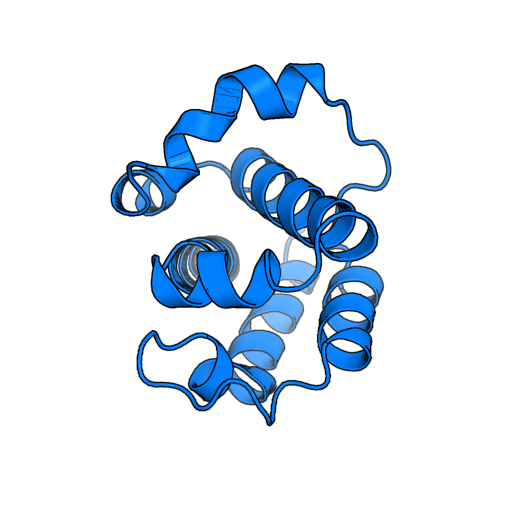1
ATOM 897 N N . LEU A 1 108 ? 8.116 -0.441 -3.991 1.00 87.50 108 LEU A N 1
ATOM 898 C CA . LEU A 1 108 ? 8.690 0.870 -3.667 1.00 87.50 108 LEU A CA 1
ATOM 899 C C . LEU A 1 108 ? 10.156 0.741 -3.231 1.00 87.50 108 LEU A C 1
ATOM 901 O O . LEU A 1 108 ? 10.991 1.538 -3.657 1.00 87.50 108 LEU A O 1
ATOM 905 N N . SER A 1 109 ? 10.486 -0.287 -2.442 1.00 84.31 109 SER A N 1
ATOM 906 C CA . SER A 1 109 ? 11.866 -0.553 -2.034 1.00 84.31 109 SER A CA 1
ATOM 907 C C . SER A 1 109 ? 12.760 -0.984 -3.194 1.00 84.31 109 SER A C 1
ATOM 909 O O . SER A 1 109 ? 13.930 -0.614 -3.226 1.00 84.31 109 SER A O 1
ATOM 911 N N . TRP A 1 110 ? 12.236 -1.731 -4.165 1.00 85.94 110 TRP A N 1
ATOM 912 C CA . TRP A 1 110 ? 12.978 -2.086 -5.372 1.00 85.94 110 TRP A CA 1
ATOM 913 C C . TRP A 1 110 ? 13.342 -0.848 -6.201 1.00 85.94 110 TRP A C 1
ATOM 915 O O . TRP A 1 110 ? 14.489 -0.715 -6.630 1.00 85.94 110 TRP A O 1
ATOM 925 N N . PHE A 1 111 ? 12.404 0.090 -6.379 1.00 83.00 111 PHE A N 1
ATOM 926 C CA . PHE A 1 111 ? 12.674 1.355 -7.078 1.00 83.00 111 PHE A CA 1
ATOM 927 C C . PHE A 1 111 ? 13.747 2.189 -6.389 1.00 83.00 111 PHE A C 1
ATOM 929 O O . PHE A 1 111 ? 14.552 2.844 -7.051 1.00 83.00 111 PHE A O 1
ATOM 936 N N . ALA A 1 112 ? 13.743 2.140 -5.063 1.00 73.81 112 ALA A N 1
ATOM 937 C CA . ALA A 1 112 ? 14.781 2.686 -4.224 1.00 73.81 112 ALA A CA 1
ATOM 938 C C . ALA A 1 112 ? 16.135 2.033 -4.545 1.00 73.81 112 ALA A C 1
ATOM 940 O O . ALA A 1 112 ? 17.043 2.740 -4.951 1.00 73.81 112 ALA A O 1
ATOM 941 N N . SER A 1 113 ? 16.270 0.712 -4.429 1.00 69.88 113 SER A N 1
ATOM 942 C CA . SER A 1 113 ? 17.562 0.014 -4.530 1.00 69.88 113 SER A CA 1
ATOM 943 C C . SER A 1 113 ? 18.152 -0.125 -5.943 1.00 69.88 113 SER A C 1
ATOM 945 O O . SER A 1 113 ? 19.310 -0.514 -6.069 1.00 69.88 113 SER A O 1
ATOM 947 N N . SER A 1 114 ? 17.378 0.125 -7.002 1.00 60.25 114 SER A N 1
ATOM 948 C CA . SER A 1 114 ? 17.784 -0.156 -8.394 1.00 60.25 114 SER A CA 1
ATOM 949 C C . SER A 1 114 ? 18.490 1.011 -9.111 1.00 60.25 114 SER A C 1
ATOM 951 O O . SER A 1 114 ? 18.623 0.975 -10.333 1.00 60.25 114 SER A O 1
ATOM 953 N N . HIS A 1 115 ? 18.921 2.047 -8.379 1.00 45.84 115 HIS A N 1
ATOM 954 C CA . HIS A 1 115 ? 19.649 3.230 -8.874 1.00 45.84 115 HIS A CA 1
ATOM 955 C C . HIS A 1 115 ? 20.668 3.728 -7.838 1.00 45.84 115 HIS A C 1
ATOM 957 O O . HIS A 1 115 ? 21.478 4.614 -8.200 1.00 45.84 115 HIS A O 1
#

Sequence (115 aa):
MNKPLLQHTSFIHERFGSCLEKSGSSLLCNKKNFEKELENRNLLLISFRWEDWYNYSHFIDRPDYISDSTIFECQLILTAIIRLERFSPKTLDNMRQLGVLKAVMDRLSWFASSH

Radius of gyration: 13.05 Å; chains: 1; bounding box: 34×29×30 Å

Secondary structure (DSSP, 8-state):
--HHHHHHHHHHHHHHHHHHSTTS-TTSS-HHHHHHHHHHTT-S-SS--HHHHHHHGGGTT-GGGGGG--HHHHHHHHHHHHHHHTTSTTHHHHHHHHTHHHHHHHHHHHHHHT-